Protein AF-A0A4R0YXB9-F1 (afdb_monomer)

Mean predicted aligned error: 6.1 Å

Sequence (65 aa):
MNHTLDQQTIKEMKEVLLRRLPERMDIDSEVFELVSMDILCEVKEGERLKQMTVFFNTNTLQVHN

Structure (mmCIF, N/CA/C/O backbone):
data_AF-A0A4R0YXB9-F1
#
_entry.id   AF-A0A4R0YXB9-F1
#
loop_
_atom_site.group_PDB
_atom_site.id
_atom_site.type_symbol
_atom_site.label_atom_id
_atom_site.label_alt_id
_atom_site.label_comp_id
_atom_site.label_asym_id
_atom_site.label_entity_id
_atom_site.label_seq_id
_atom_site.pdbx_PDB_ins_code
_atom_site.Cartn_x
_atom_site.Cartn_y
_atom_site.Cartn_z
_atom_site.occupancy
_atom_site.B_iso_or_equiv
_atom_site.auth_seq_id
_atom_site.auth_comp_id
_atom_site.auth_asym_id
_atom_site.auth_atom_id
_atom_site.pdbx_PDB_model_num
ATOM 1 N N . MET A 1 1 ? -5.330 5.637 24.059 1.00 45.50 1 MET A N 1
ATOM 2 C CA . MET A 1 1 ? -4.159 5.011 23.401 1.00 45.50 1 MET A CA 1
ATOM 3 C C . MET A 1 1 ? -4.150 5.491 21.961 1.00 45.50 1 MET A C 1
ATOM 5 O O . MET A 1 1 ? -5.226 5.563 21.386 1.00 45.50 1 MET A O 1
ATOM 9 N N . ASN A 1 2 ? -3.007 5.871 21.390 1.00 52.97 2 ASN A N 1
ATOM 10 C CA . ASN A 1 2 ? -2.976 6.260 19.977 1.00 52.97 2 ASN A CA 1
ATOM 11 C C . ASN A 1 2 ? -3.265 5.018 19.125 1.00 52.97 2 ASN A C 1
ATOM 13 O O . ASN A 1 2 ? -2.493 4.063 19.147 1.00 52.97 2 ASN A O 1
ATOM 17 N N . HIS A 1 3 ? -4.394 5.018 18.416 1.00 62.34 3 HIS A N 1
ATOM 18 C CA . HIS A 1 3 ? -4.788 3.961 17.482 1.00 62.34 3 HIS A CA 1
ATOM 19 C C . HIS A 1 3 ? -4.003 4.112 16.172 1.00 62.34 3 HIS A C 1
ATOM 21 O O . HIS A 1 3 ? -4.565 4.391 15.118 1.00 62.34 3 HIS A O 1
ATOM 27 N N . THR A 1 4 ? -2.679 4.005 16.251 1.00 66.88 4 THR A N 1
ATOM 28 C CA . THR A 1 4 ? -1.809 3.981 15.074 1.00 66.88 4 THR A CA 1
ATOM 29 C C . THR A 1 4 ? -1.666 2.549 14.589 1.00 66.88 4 THR A C 1
ATOM 31 O O . THR A 1 4 ? -1.516 1.638 15.405 1.00 66.88 4 THR A O 1
ATOM 34 N N . LEU A 1 5 ? -1.670 2.354 13.270 1.00 78.69 5 LEU A N 1
ATOM 35 C CA . LEU A 1 5 ? -1.218 1.093 12.690 1.00 78.69 5 LEU A CA 1
ATOM 36 C C . LEU A 1 5 ? 0.214 0.821 13.145 1.00 78.69 5 LEU A C 1
ATOM 38 O O . LEU A 1 5 ? 1.037 1.738 13.234 1.00 78.69 5 LEU A O 1
ATOM 42 N N . ASP A 1 6 ? 0.500 -0.435 13.455 1.00 85.50 6 ASP A N 1
ATOM 43 C CA . ASP A 1 6 ? 1.852 -0.831 13.796 1.00 85.50 6 ASP A CA 1
ATOM 44 C C . ASP A 1 6 ? 2.770 -0.728 12.562 1.00 85.50 6 ASP A C 1
ATOM 46 O O . ASP A 1 6 ? 2.339 -0.770 11.405 1.00 85.50 6 ASP A O 1
ATOM 50 N N . GLN A 1 7 ? 4.067 -0.572 12.818 1.00 87.06 7 GLN A N 1
ATOM 51 C CA . GLN A 1 7 ? 5.066 -0.373 11.767 1.00 87.06 7 GLN A CA 1
ATOM 52 C C . GLN A 1 7 ? 5.183 -1.573 10.816 1.00 87.06 7 GLN A C 1
ATOM 54 O O . GLN A 1 7 ? 5.545 -1.386 9.654 1.00 87.06 7 GLN A O 1
ATOM 59 N N . GLN A 1 8 ? 4.867 -2.786 11.281 1.00 90.12 8 GLN A N 1
ATOM 60 C CA . GLN A 1 8 ? 4.918 -3.988 10.454 1.00 90.12 8 GLN A CA 1
ATOM 61 C C . GLN A 1 8 ? 3.785 -3.967 9.423 1.00 90.12 8 GLN A C 1
ATOM 63 O O . GLN A 1 8 ? 4.052 -4.137 8.235 1.00 90.12 8 GLN A O 1
ATOM 68 N N . THR A 1 9 ? 2.563 -3.625 9.839 1.00 88.19 9 THR A N 1
ATOM 69 C CA . THR A 1 9 ? 1.428 -3.433 8.926 1.00 88.19 9 THR A CA 1
ATOM 70 C C . THR A 1 9 ? 1.739 -2.370 7.865 1.00 88.19 9 THR A C 1
ATOM 72 O O . THR A 1 9 ? 1.509 -2.583 6.675 1.00 88.19 9 THR A O 1
ATOM 75 N N . ILE A 1 10 ? 2.332 -1.236 8.261 1.00 89.44 10 ILE A N 1
ATOM 76 C CA . ILE A 1 10 ? 2.729 -0.171 7.321 1.00 89.44 10 ILE A CA 1
ATOM 77 C C . ILE A 1 10 ? 3.756 -0.690 6.303 1.00 89.44 10 ILE A C 1
ATOM 79 O O . ILE A 1 10 ? 3.666 -0.375 5.115 1.00 89.44 10 ILE A O 1
ATOM 83 N N . LYS A 1 11 ? 4.734 -1.484 6.748 1.00 92.62 11 LYS A N 1
ATOM 84 C CA . LYS A 1 11 ? 5.758 -2.067 5.875 1.00 92.62 11 LYS A CA 1
ATOM 85 C C . LYS A 1 11 ? 5.155 -3.042 4.863 1.00 92.62 11 LYS A C 1
ATOM 87 O O . LYS A 1 11 ? 5.444 -2.925 3.675 1.00 92.62 11 LYS A O 1
ATOM 92 N N . GLU A 1 12 ? 4.282 -3.941 5.307 1.00 92.94 12 GLU A N 1
ATOM 93 C CA . GLU A 1 12 ? 3.597 -4.901 4.432 1.00 92.94 12 GLU A CA 1
ATOM 94 C C . GLU A 1 12 ? 2.757 -4.191 3.364 1.00 92.94 12 GLU A C 1
ATOM 96 O O . GLU A 1 12 ? 2.784 -4.563 2.190 1.00 92.94 12 GLU A O 1
ATOM 101 N N . MET A 1 13 ? 2.071 -3.104 3.732 1.00 91.69 13 MET A N 1
ATOM 102 C CA . MET A 1 13 ? 1.337 -2.280 2.770 1.00 91.69 13 MET A CA 1
ATOM 103 C C . MET A 1 13 ? 2.262 -1.668 1.711 1.00 91.69 13 MET A C 1
ATOM 105 O O . MET A 1 13 ? 1.941 -1.724 0.522 1.00 91.69 13 MET A O 1
ATOM 109 N N . LYS A 1 14 ? 3.428 -1.136 2.109 1.00 92.88 14 LYS A N 1
ATOM 110 C CA . LYS A 1 14 ? 4.422 -0.610 1.155 1.00 92.88 14 LYS A CA 1
ATOM 111 C C . LYS A 1 14 ? 4.901 -1.686 0.184 1.00 92.88 14 LYS A C 1
ATOM 113 O O . LYS A 1 14 ? 4.970 -1.423 -1.012 1.00 92.88 14 LYS A O 1
ATOM 118 N N . GLU A 1 15 ? 5.193 -2.889 0.674 1.00 93.88 15 GLU A N 1
ATOM 119 C CA . GLU A 1 15 ? 5.640 -4.010 -0.163 1.00 93.88 15 GLU A CA 1
ATOM 120 C C . GLU A 1 15 ? 4.580 -4.410 -1.200 1.00 93.88 15 GLU A C 1
ATOM 122 O O . GLU A 1 15 ? 4.903 -4.637 -2.369 1.00 93.88 15 GLU A O 1
ATOM 127 N N . VAL A 1 16 ? 3.298 -4.431 -0.812 1.00 93.44 16 VAL A N 1
ATOM 128 C CA . VAL A 1 16 ? 2.202 -4.695 -1.756 1.00 93.44 16 VAL A CA 1
ATOM 129 C C . VAL A 1 16 ? 2.129 -3.613 -2.832 1.00 93.44 16 VAL A C 1
ATOM 131 O O . VAL A 1 16 ? 1.993 -3.952 -4.009 1.00 93.44 16 VAL A O 1
ATOM 134 N N . LEU A 1 17 ? 2.231 -2.330 -2.466 1.00 92.50 17 LEU A N 1
ATOM 135 C CA . LEU A 1 17 ? 2.186 -1.227 -3.435 1.00 92.50 17 LEU A CA 1
ATOM 136 C C . LEU A 1 17 ? 3.368 -1.280 -4.410 1.00 92.50 17 LEU A C 1
ATOM 138 O O . LEU A 1 17 ? 3.149 -1.232 -5.619 1.00 92.50 17 LEU A O 1
ATOM 142 N N . LEU A 1 18 ? 4.589 -1.460 -3.896 1.00 92.75 18 LEU A N 1
ATOM 143 C CA . LEU A 1 18 ? 5.814 -1.564 -4.697 1.00 92.75 18 LEU A CA 1
ATOM 144 C C . LEU A 1 18 ? 5.779 -2.736 -5.682 1.00 92.75 18 LEU A C 1
ATOM 146 O O . LEU A 1 18 ? 6.343 -2.639 -6.763 1.00 92.75 18 LEU A O 1
ATOM 150 N N . ARG A 1 19 ? 5.099 -3.834 -5.342 1.00 91.81 19 ARG A N 1
ATOM 151 C CA . ARG A 1 19 ? 4.961 -4.983 -6.244 1.00 91.81 19 ARG A CA 1
ATOM 152 C C . ARG A 1 19 ? 3.832 -4.813 -7.259 1.00 91.81 19 ARG A C 1
ATOM 154 O O . ARG A 1 19 ? 3.982 -5.196 -8.412 1.00 91.81 19 ARG A O 1
ATOM 161 N N . ARG A 1 20 ? 2.669 -4.321 -6.821 1.00 92.94 20 ARG A N 1
ATOM 162 C CA . ARG A 1 20 ? 1.428 -4.371 -7.615 1.00 92.94 20 ARG A CA 1
ATOM 163 C C . ARG A 1 20 ? 1.205 -3.156 -8.497 1.00 92.94 20 ARG A C 1
ATOM 165 O O . ARG A 1 20 ? 0.516 -3.286 -9.505 1.00 92.94 20 ARG A O 1
ATOM 172 N N . LEU A 1 21 ? 1.704 -1.983 -8.113 1.00 91.19 21 LEU A N 1
ATOM 173 C CA . LEU A 1 21 ? 1.522 -0.777 -8.919 1.00 91.19 21 LEU A CA 1
ATOM 174 C C . LEU A 1 21 ? 2.335 -0.819 -10.221 1.00 91.19 21 LEU A C 1
ATOM 176 O O . LEU A 1 21 ? 1.709 -0.611 -11.258 1.00 91.19 21 LEU A O 1
ATOM 180 N N . PRO A 1 22 ? 3.636 -1.179 -10.228 1.00 91.81 22 PRO A N 1
ATOM 181 C CA . PRO A 1 22 ? 4.391 -1.294 -11.479 1.00 91.81 22 PRO A CA 1
ATOM 182 C C . PRO A 1 22 ? 3.768 -2.320 -12.428 1.00 91.81 22 PRO A C 1
ATOM 184 O O . PRO A 1 22 ? 3.521 -2.011 -13.588 1.00 91.81 22 PRO A O 1
ATOM 187 N N . GLU A 1 23 ? 3.392 -3.494 -11.896 1.00 92.38 23 GLU A N 1
ATOM 188 C CA . GLU A 1 23 ? 2.713 -4.569 -12.639 1.00 92.38 23 GLU A CA 1
ATOM 189 C C . GLU A 1 23 ? 1.428 -4.075 -13.326 1.00 92.38 23 GLU A C 1
ATOM 191 O O . GLU A 1 23 ? 1.147 -4.436 -14.464 1.00 92.38 23 GLU A O 1
ATOM 196 N N . ARG A 1 24 ? 0.636 -3.231 -12.653 1.00 90.81 24 ARG A N 1
ATOM 197 C CA . ARG A 1 24 ? -0.612 -2.685 -13.213 1.00 90.81 24 ARG A CA 1
ATOM 198 C C . ARG A 1 24 ? -0.406 -1.532 -14.183 1.00 90.81 24 ARG A C 1
ATOM 200 O O . ARG A 1 24 ? -1.287 -1.285 -15.001 1.00 90.81 24 ARG A O 1
ATOM 207 N N . MET A 1 25 ? 0.690 -0.798 -14.036 1.00 89.00 25 MET A N 1
ATOM 208 C CA . MET A 1 25 ? 1.020 0.348 -14.879 1.00 89.00 25 MET A CA 1
ATOM 209 C C . MET A 1 25 ? 1.887 -0.042 -16.084 1.00 89.00 25 MET A C 1
ATOM 211 O O . MET A 1 25 ? 2.167 0.828 -16.900 1.00 89.00 25 MET A O 1
ATOM 215 N N . ASP A 1 26 ? 2.278 -1.317 -16.193 1.00 89.69 26 ASP A N 1
ATOM 216 C CA . ASP A 1 26 ? 3.233 -1.830 -17.184 1.00 89.69 26 ASP A CA 1
ATOM 217 C C . ASP A 1 26 ? 4.577 -1.082 -17.132 1.00 89.69 26 ASP A C 1
ATOM 219 O O . ASP A 1 26 ? 5.121 -0.619 -18.133 1.00 89.69 26 ASP A O 1
ATOM 223 N N . ILE A 1 27 ? 5.084 -0.898 -15.909 1.00 88.94 27 ILE A N 1
ATOM 224 C CA . ILE A 1 27 ? 6.337 -0.195 -15.622 1.00 88.94 27 ILE A CA 1
ATOM 225 C C . ILE A 1 27 ? 7.312 -1.184 -15.001 1.00 88.94 27 ILE A C 1
ATOM 227 O O . ILE A 1 27 ? 6.934 -1.985 -14.142 1.00 88.94 27 ILE A O 1
ATOM 231 N N . ASP A 1 28 ? 8.577 -1.097 -15.404 1.00 88.12 28 ASP A N 1
ATOM 232 C CA . ASP A 1 28 ? 9.644 -1.841 -14.749 1.00 88.12 28 ASP A CA 1
ATOM 233 C C . ASP A 1 28 ? 9.735 -1.434 -13.268 1.00 88.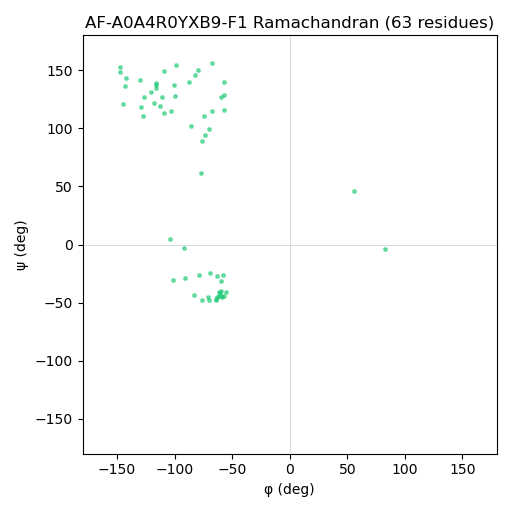12 28 ASP A C 1
ATOM 235 O O . ASP A 1 28 ? 9.837 -0.255 -12.918 1.00 88.12 28 ASP A O 1
ATOM 239 N N . SER A 1 29 ? 9.697 -2.424 -12.379 1.00 85.88 29 SER A N 1
ATOM 240 C CA . SER A 1 29 ? 9.854 -2.205 -10.944 1.00 85.88 29 SER A CA 1
ATOM 241 C C . SER A 1 29 ? 11.174 -1.519 -10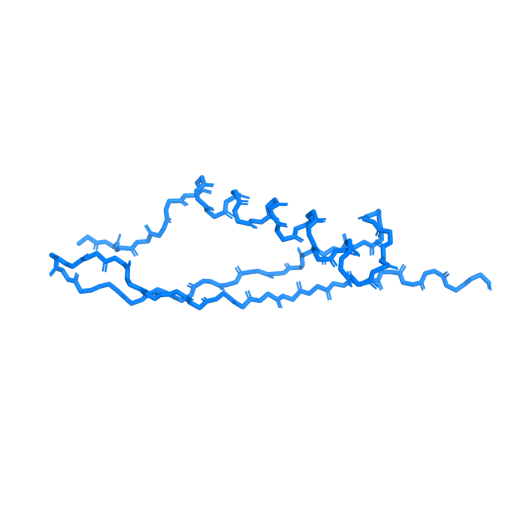.580 1.00 85.88 29 SER A C 1
ATOM 243 O O . SER A 1 29 ? 11.223 -0.839 -9.561 1.00 85.88 29 SER A O 1
ATOM 245 N N . GLU A 1 30 ? 12.222 -1.661 -11.399 1.00 87.06 30 GLU A N 1
ATOM 246 C CA . GLU A 1 30 ? 13.525 -1.027 -11.162 1.00 87.06 30 GLU A CA 1
ATOM 247 C C . GLU A 1 30 ? 13.488 0.499 -11.331 1.00 87.06 30 GLU A C 1
ATOM 249 O O . GLU A 1 30 ? 14.292 1.204 -10.722 1.00 87.06 30 GLU A O 1
ATOM 254 N N . VAL A 1 31 ? 12.539 1.027 -12.114 1.00 89.19 31 VAL A N 1
ATOM 255 C CA . VAL A 1 31 ? 12.377 2.475 -12.341 1.00 89.19 31 VAL A CA 1
ATOM 256 C C . VAL A 1 31 ? 11.208 3.077 -11.561 1.00 89.19 31 VAL A C 1
ATOM 258 O O . VAL A 1 31 ? 10.897 4.259 -11.731 1.00 89.19 31 VAL A O 1
ATOM 261 N N . PHE A 1 32 ? 10.551 2.277 -10.720 1.00 91.19 32 PHE A N 1
ATOM 262 C CA . PHE A 1 32 ? 9.423 2.693 -9.899 1.00 91.19 32 PHE A CA 1
ATOM 263 C C . PHE A 1 32 ? 9.858 2.981 -8.464 1.00 91.19 32 PHE A C 1
ATOM 265 O O . PHE A 1 32 ? 10.436 2.137 -7.782 1.00 91.19 32 PHE A O 1
ATOM 272 N N . GLU A 1 33 ? 9.494 4.157 -7.966 1.00 91.25 33 GLU A N 1
ATOM 273 C CA . GLU A 1 33 ? 9.806 4.582 -6.606 1.00 91.25 33 GLU A CA 1
ATOM 274 C C . GLU A 1 33 ? 8.531 5.008 -5.872 1.00 91.25 33 GLU A C 1
ATOM 276 O O . GLU A 1 33 ? 7.789 5.877 -6.332 1.00 91.25 33 GLU A O 1
ATOM 281 N N . LEU A 1 34 ? 8.293 4.428 -4.691 1.00 91.81 34 LEU A N 1
ATOM 282 C CA . LEU A 1 34 ? 7.277 4.908 -3.753 1.00 91.81 34 LEU A CA 1
ATOM 283 C C . LEU A 1 34 ? 7.880 6.021 -2.884 1.00 91.81 34 LEU A C 1
ATOM 285 O O . LEU A 1 34 ? 8.607 5.744 -1.932 1.00 91.81 34 LEU A O 1
ATOM 289 N N . VAL A 1 35 ? 7.550 7.271 -3.203 1.00 92.12 35 VAL A N 1
ATOM 290 C CA . VAL A 1 35 ? 8.132 8.471 -2.578 1.00 92.12 35 VAL A CA 1
ATOM 291 C C . VAL A 1 35 ? 7.557 8.705 -1.185 1.00 92.12 35 VAL A C 1
ATOM 293 O O . VAL A 1 35 ? 8.282 8.953 -0.223 1.00 92.12 35 VAL A O 1
ATOM 296 N N . SER A 1 36 ? 6.233 8.634 -1.067 1.00 92.56 36 SER A N 1
ATOM 297 C CA . SER A 1 36 ? 5.539 8.842 0.201 1.00 92.56 36 SER A CA 1
ATOM 298 C C . SER A 1 36 ? 4.283 7.989 0.283 1.00 92.56 36 SER A C 1
ATOM 300 O O . SER A 1 36 ? 3.673 7.650 -0.731 1.00 92.56 36 SER A O 1
ATOM 302 N N . MET A 1 37 ? 3.901 7.646 1.511 1.00 93.00 37 MET A N 1
ATOM 303 C CA . MET A 1 37 ? 2.657 6.949 1.807 1.00 93.00 37 MET A CA 1
ATOM 304 C C . MET A 1 37 ? 2.114 7.458 3.138 1.00 93.00 37 MET A C 1
ATOM 306 O O . MET A 1 37 ? 2.780 7.315 4.164 1.00 93.00 37 MET A O 1
ATOM 310 N N . ASP A 1 38 ? 0.902 7.998 3.102 1.00 90.75 38 ASP A N 1
ATOM 311 C CA . ASP A 1 38 ? 0.164 8.485 4.259 1.00 90.75 38 ASP A CA 1
ATOM 312 C C . ASP A 1 38 ? -1.101 7.654 4.434 1.00 90.75 38 ASP A C 1
ATOM 314 O O . ASP A 1 38 ? -1.826 7.369 3.477 1.00 90.75 38 ASP A O 1
ATOM 318 N N . ILE A 1 39 ? -1.375 7.257 5.673 1.00 88.56 39 ILE A N 1
ATOM 319 C CA . ILE A 1 39 ? -2.537 6.438 5.997 1.00 88.56 39 ILE A CA 1
ATOM 320 C C . ILE A 1 39 ? -3.438 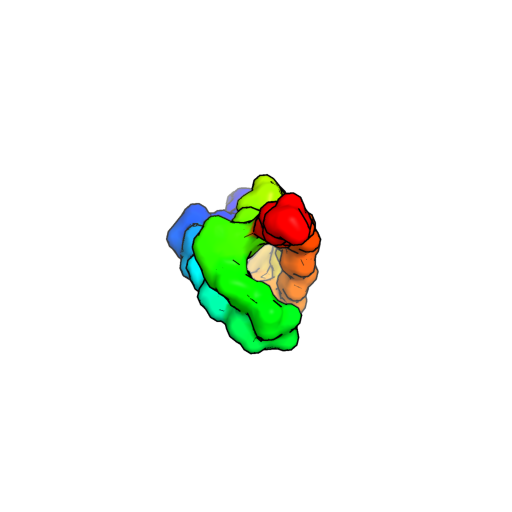7.219 6.940 1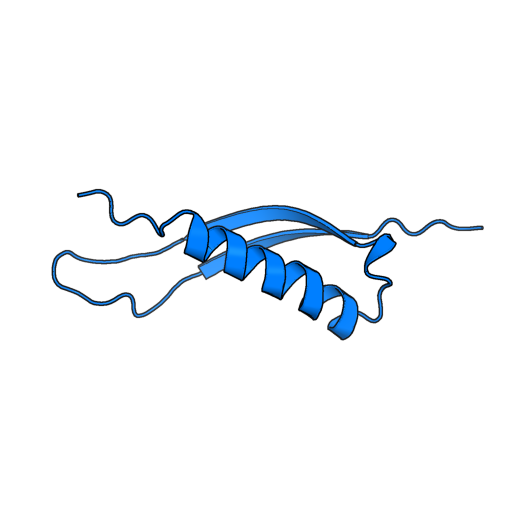.00 88.56 39 ILE A C 1
ATOM 322 O O . ILE A 1 39 ? -3.033 7.592 8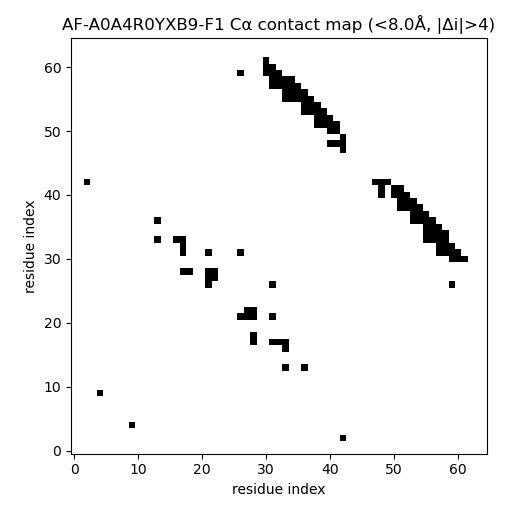.041 1.00 88.56 39 ILE A O 1
ATOM 326 N N . LEU A 1 40 ? -4.681 7.419 6.512 1.00 88.00 40 LEU A N 1
ATOM 327 C CA . LEU A 1 40 ? -5.740 7.976 7.335 1.00 88.00 40 LEU A CA 1
ATOM 328 C C . LEU A 1 40 ? -6.669 6.849 7.794 1.00 88.00 40 LEU A C 1
ATOM 330 O O . LEU A 1 40 ? -7.363 6.223 6.988 1.00 88.00 40 LEU A O 1
ATOM 334 N N . CYS A 1 41 ? -6.690 6.626 9.105 1.00 85.19 41 CYS A N 1
ATOM 335 C CA . CYS A 1 41 ? -7.574 5.678 9.771 1.00 85.19 41 CYS A CA 1
ATOM 336 C C . CYS A 1 41 ? -8.444 6.424 10.783 1.00 85.19 41 CYS A C 1
ATOM 338 O O . CYS A 1 41 ? -7.923 7.164 11.616 1.00 85.19 41 CYS A O 1
ATOM 340 N N . GLU A 1 42 ? -9.752 6.183 10.756 1.00 80.00 42 GLU A N 1
ATOM 341 C CA . GLU A 1 42 ? -10.665 6.619 11.813 1.00 80.00 42 GLU A CA 1
ATOM 342 C C . GLU A 1 42 ? -11.121 5.383 12.593 1.00 80.00 42 GLU A C 1
ATOM 344 O O . GLU A 1 42 ? -11.801 4.504 12.058 1.00 80.00 42 GLU A O 1
ATOM 349 N N . VAL A 1 43 ? -10.710 5.290 13.859 1.00 80.38 43 VAL A N 1
ATOM 350 C CA . VAL A 1 43 ? -11.120 4.215 14.771 1.00 80.38 43 VAL A CA 1
ATOM 351 C C . VAL A 1 43 ? -11.612 4.851 16.057 1.00 80.38 43 VAL A C 1
ATOM 353 O O . VAL A 1 43 ? -10.859 5.540 16.746 1.00 80.38 43 VAL A O 1
ATOM 356 N N . LYS A 1 44 ? -12.885 4.620 16.376 1.00 79.69 44 LYS A N 1
ATOM 357 C CA . LYS A 1 44 ? -13.454 4.990 17.672 1.00 79.69 44 LYS A CA 1
ATOM 358 C C . LYS A 1 44 ? -13.071 3.946 18.712 1.00 79.69 44 LYS A C 1
ATOM 360 O O . LYS A 1 44 ? -12.902 2.768 18.397 1.00 79.69 44 LYS A O 1
ATOM 365 N N . GLU A 1 45 ? -12.943 4.377 19.960 1.00 77.38 45 GLU A N 1
ATOM 366 C CA . GLU A 1 45 ? -12.615 3.482 21.066 1.00 77.38 45 GLU A CA 1
ATOM 367 C C . GLU A 1 45 ? -13.647 2.345 21.172 1.00 77.38 45 GLU A C 1
ATOM 369 O O . GLU A 1 45 ? -14.855 2.579 21.158 1.00 77.38 45 GLU A O 1
ATOM 374 N N . GLY A 1 46 ? -13.165 1.101 21.230 1.00 82.62 46 GLY A N 1
ATOM 375 C CA . GLY A 1 46 ? -14.010 -0.097 21.265 1.00 82.62 46 GLY A CA 1
ATOM 376 C C . GLY A 1 46 ? -14.520 -0.585 19.902 1.00 82.62 46 GLY A C 1
ATOM 377 O O . GLY A 1 46 ? -15.132 -1.652 19.840 1.00 82.62 46 GLY A O 1
ATOM 378 N N . GLU A 1 47 ? -14.247 0.127 18.804 1.00 83.12 47 GLU A N 1
ATOM 379 C CA . GLU A 1 47 ? -14.625 -0.299 17.453 1.00 83.12 47 GLU A CA 1
ATOM 380 C C . GLU A 1 47 ? -13.468 -0.961 16.689 1.00 83.12 47 GLU A C 1
ATOM 382 O O . GLU A 1 47 ? -12.286 -0.713 16.927 1.00 83.12 47 GLU A O 1
ATOM 387 N N . ARG A 1 48 ? -13.820 -1.823 15.726 1.00 82.38 48 ARG A N 1
ATOM 388 C CA . ARG A 1 48 ? -12.867 -2.353 14.740 1.00 82.38 48 ARG A CA 1
ATOM 389 C C . ARG A 1 48 ? -12.692 -1.349 13.603 1.00 82.38 48 ARG A C 1
ATOM 391 O O . ARG A 1 48 ? -13.667 -0.719 13.198 1.00 82.38 48 ARG A O 1
ATOM 398 N N . LEU A 1 49 ? -11.485 -1.271 13.041 1.00 82.62 49 LEU A N 1
ATOM 399 C CA . LEU A 1 49 ? -11.215 -0.513 11.816 1.00 82.62 49 LEU A CA 1
ATOM 400 C C . LEU A 1 49 ? -12.120 -1.025 10.684 1.00 82.62 49 LEU A C 1
ATOM 402 O O . LEU A 1 49 ? -12.017 -2.183 10.283 1.00 82.62 49 LEU A O 1
ATOM 406 N N . LYS A 1 50 ? -13.023 -0.171 10.193 1.00 84.19 50 LYS A N 1
ATOM 407 C CA . LYS A 1 50 ? -13.942 -0.494 9.083 1.00 84.19 50 LYS A CA 1
ATOM 408 C C . LYS A 1 50 ? -13.491 0.096 7.754 1.00 84.19 50 LYS A C 1
ATOM 410 O O . LYS A 1 50 ? -13.778 -0.474 6.708 1.00 84.19 50 LYS A O 1
ATOM 415 N N . GLN A 1 51 ? -12.811 1.237 7.801 1.00 84.75 51 GLN A N 1
ATOM 416 C CA . GLN A 1 51 ? -12.376 1.976 6.627 1.00 84.75 51 GLN A CA 1
ATOM 417 C C . GLN A 1 51 ? -10.994 2.569 6.871 1.00 84.75 51 GLN A C 1
ATOM 419 O O . GLN A 1 51 ? -10.679 3.013 7.972 1.00 84.75 51 GLN A O 1
ATOM 424 N N . MET A 1 52 ? -10.191 2.584 5.815 1.00 86.94 52 MET A N 1
ATOM 425 C CA . MET A 1 52 ? -8.866 3.179 5.781 1.00 86.94 52 MET A 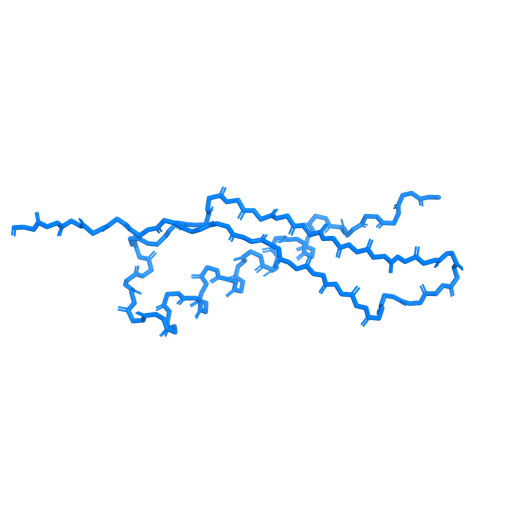CA 1
ATOM 426 C C . MET A 1 52 ? -8.671 3.819 4.411 1.00 86.94 52 MET A C 1
ATOM 428 O O . MET A 1 52 ? -9.015 3.215 3.394 1.00 86.94 52 MET A O 1
ATOM 432 N N . THR A 1 53 ? -8.108 5.023 4.397 1.00 90.00 53 THR A N 1
ATOM 433 C CA . THR A 1 53 ? -7.718 5.716 3.168 1.00 90.00 53 THR A CA 1
ATOM 434 C C . THR A 1 53 ? -6.201 5.771 3.105 1.00 90.00 53 THR A C 1
ATOM 436 O O . THR A 1 53 ? -5.554 6.213 4.053 1.00 90.00 53 THR A O 1
ATOM 439 N N . VAL A 1 54 ? -5.638 5.318 1.988 1.00 90.31 54 VAL A N 1
ATOM 440 C CA . VAL A 1 54 ? -4.194 5.315 1.748 1.00 90.31 54 VAL A CA 1
ATOM 441 C C . VAL A 1 54 ? -3.901 6.302 0.631 1.00 90.31 54 VAL A C 1
ATOM 443 O O . VAL A 1 54 ? -4.389 6.136 -0.486 1.00 90.31 54 VAL A O 1
ATOM 446 N N . PHE A 1 55 ? -3.108 7.320 0.940 1.00 92.31 55 PHE A N 1
ATOM 447 C CA . PHE A 1 55 ? -2.560 8.260 -0.027 1.00 92.31 55 PHE A CA 1
ATOM 448 C C . PHE A 1 55 ? -1.119 7.863 -0.309 1.00 92.31 55 PHE A C 1
ATOM 450 O O . PHE A 1 55 ? -0.376 7.523 0.610 1.00 92.31 55 PHE A O 1
ATOM 457 N N . PHE A 1 56 ? -0.710 7.897 -1.569 1.00 92.56 56 PHE A N 1
ATOM 458 C CA . PHE A 1 56 ? 0.667 7.608 -1.935 1.00 92.56 56 PHE A CA 1
ATOM 459 C C . PHE A 1 56 ? 1.087 8.422 -3.150 1.00 92.56 56 PHE A C 1
ATOM 461 O O . PHE A 1 56 ? 0.275 8.706 -4.028 1.00 92.56 56 PHE A O 1
ATOM 468 N N . ASN A 1 57 ? 2.371 8.766 -3.186 1.00 92.06 57 ASN A N 1
ATOM 469 C CA . ASN A 1 57 ? 3.013 9.395 -4.329 1.00 92.06 57 ASN A CA 1
ATOM 470 C C . ASN A 1 57 ? 4.080 8.458 -4.878 1.00 92.06 57 ASN A C 1
ATOM 472 O O . ASN A 1 57 ? 4.845 7.857 -4.117 1.00 92.06 57 ASN A O 1
ATOM 476 N N . THR A 1 58 ? 4.134 8.354 -6.199 1.00 91.50 58 THR A N 1
ATOM 477 C CA . THR A 1 58 ? 5.070 7.481 -6.906 1.00 91.50 58 THR A CA 1
ATOM 478 C C . THR A 1 58 ? 5.781 8.256 -7.994 1.00 91.50 58 THR A C 1
ATOM 480 O O . THR A 1 58 ? 5.147 9.045 -8.694 1.00 91.50 58 THR A O 1
ATOM 483 N N . ASN A 1 59 ? 7.062 7.968 -8.176 1.00 90.12 59 ASN A N 1
ATOM 484 C CA . ASN A 1 59 ? 7.835 8.430 -9.314 1.00 90.12 59 ASN A CA 1
ATOM 485 C C . ASN A 1 59 ? 8.139 7.260 -10.244 1.00 90.12 59 ASN A C 1
ATOM 487 O O . ASN A 1 59 ? 8.298 6.118 -9.813 1.00 90.12 59 ASN A O 1
ATOM 491 N N . THR A 1 60 ? 8.246 7.577 -11.5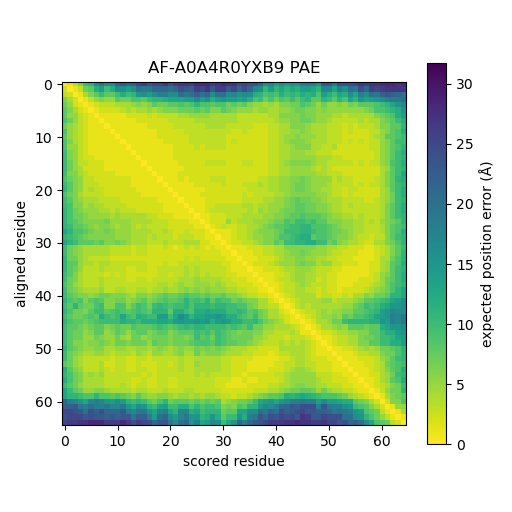28 1.00 85.25 60 THR A N 1
ATOM 492 C CA . THR A 1 60 ? 8.680 6.646 -12.566 1.00 85.25 60 THR A CA 1
ATOM 493 C C . THR A 1 60 ? 9.819 7.316 -13.313 1.00 85.25 60 THR A C 1
ATOM 495 O O . THR A 1 60 ? 9.603 8.326 -13.991 1.00 85.25 60 THR A O 1
ATOM 498 N N . LEU A 1 61 ? 11.037 6.805 -13.166 1.00 72.12 61 LEU A N 1
ATOM 499 C CA . LEU A 1 61 ? 12.196 7.335 -13.875 1.00 72.12 61 LEU A CA 1
ATOM 500 C C . LEU A 1 61 ? 12.138 6.859 -15.332 1.00 72.12 61 LEU A C 1
ATOM 502 O O . LEU A 1 61 ? 12.663 5.807 -15.682 1.00 72.12 61 LEU A O 1
ATOM 506 N N . GLN A 1 62 ? 11.474 7.624 -16.201 1.00 62.84 62 GLN A N 1
ATOM 507 C CA . GLN A 1 62 ? 11.559 7.396 -17.6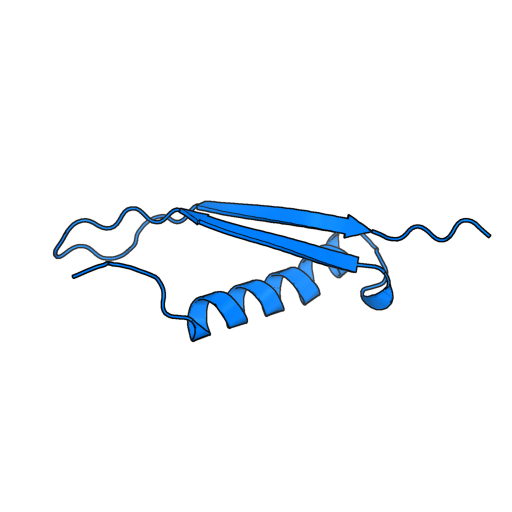44 1.00 62.84 62 GLN A CA 1
ATOM 508 C C . GLN A 1 62 ? 12.926 7.863 -18.145 1.00 62.84 62 GLN A C 1
ATOM 510 O O . GLN A 1 62 ? 13.117 9.042 -18.457 1.00 62.84 62 GLN A O 1
ATOM 515 N N . VAL A 1 63 ? 13.882 6.940 -18.232 1.00 57.38 63 VAL A N 1
ATOM 516 C CA . VAL A 1 63 ? 15.137 7.188 -18.943 1.00 57.38 63 VAL A CA 1
ATOM 517 C C . VAL A 1 63 ? 14.805 7.238 -20.437 1.00 57.38 63 VAL A C 1
ATOM 519 O O . VAL A 1 63 ? 14.603 6.207 -21.072 1.00 57.38 63 VAL A O 1
ATOM 522 N N . HIS A 1 64 ? 14.669 8.443 -20.992 1.00 53.12 64 HIS A N 1
ATOM 523 C CA . HIS A 1 64 ? 14.606 8.623 -22.441 1.00 53.12 64 HIS A CA 1
ATOM 524 C C . HIS A 1 64 ? 16.026 8.426 -22.986 1.00 53.12 64 HIS A C 1
ATOM 526 O O . HIS A 1 64 ? 16.901 9.242 -22.696 1.00 53.12 64 HIS A O 1
ATOM 532 N N . ASN A 1 65 ? 16.246 7.329 -23.716 1.00 42.75 65 ASN A N 1
ATOM 533 C CA . ASN A 1 65 ? 17.445 7.130 -24.537 1.00 42.75 65 ASN A CA 1
ATOM 534 C C . ASN A 1 65 ? 17.340 7.924 -25.840 1.00 42.75 65 ASN A C 1
ATOM 536 O O . ASN A 1 65 ? 16.251 7.878 -26.458 1.00 42.75 65 ASN A O 1
#

Radius of gyration: 15.13 Å; Cα contacts (8 Å, |Δi|>4): 63; chains: 1; bounding box: 32×14×48 Å

pLDDT: mean 84.29, std 12.01, range [42.75, 93.88]

Foldseek 3Di:
DPPDDDPVVVVVVVVCCLPVVCVVVVADSVQKDWPDKDKDWDDDPPDDTPDIDIDTDMDGPPPDD

Secondary structure (DSSP, 8-state):
---PPPHHHHHHHHHHHHHHHHHHHT--GGGEEEEEEEEEE---TT-----EEEEEEEEE-----

Nearest PDB structures (foldseek):
  6ppf-assembly1_S  TM=4.688E-01 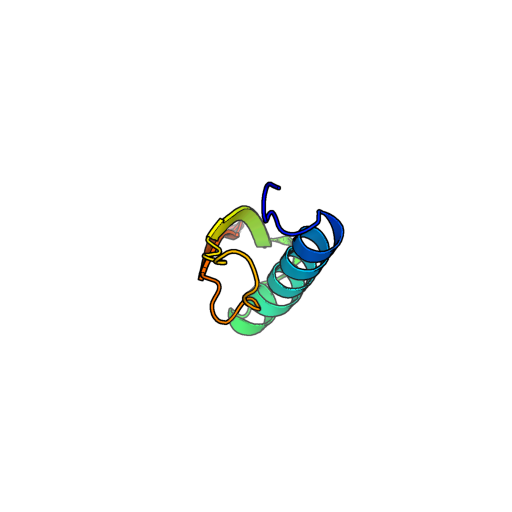 e=1.979E+00  Bacillus subtilis
  8esq-assembly1_P  TM=5.209E-01  e=4.907E+00  Schizosaccharomyces pombe
  6buw-assembly1_RW  TM=5.034E-01  e=3.460E+00  Thermus thermophilus HB8
  7nhk-assembly1_V  TM=4.714E-01  e=3.711E+00  Enterococcus faecalis
  8pk0-assembly1_f  TM=3.722E-01  e=1.721E+00  Homo sapiens

Solvent-accessible surface area (backbone atoms only — not comparable to full-atom values): 4284 Å² total; per-residue (Å²): 130,86,91,65,82,53,72,66,61,56,50,53,53,50,53,51,48,64,59,49,49,26,67,72,67,77,42,62,60,92,40,50,43,80,75,47,76,50,76,52,71,71,68,59,92,95,54,75,78,82,57,74,47,78,48,74,44,72,49,68,68,78,80,83,127